Protein AF-A0A819MXI9-F1 (afdb_monomer_lite)

Secondary structure (DSSP, 8-state):
------HHHHHHHHTTT-EEEEE-TTS-EEEEEETT---TT----SS--EEEETTTEEEEEE-HHHHHHHHHHHHHHHT--TTS-SPEEEEEE-STT-EEEEEE--HHHHHHHHT--

Radius of gyration: 14.78 Å; chains: 1; bounding box: 39×31×33 Å

Sequence (117 aa):
FLFNIFISINRTRLRRDKWFIFDSLNDQSICFISIGANNQGIMVNSNQQIMISGIREAQIMLLPDQIDLCTDRISHITNLKDEQTLPLKYEIPLHTNTKMILSIISSKEFSNDTTKL

Structure (mmCIF, N/CA/C/O backbone):
data_AF-A0A819MXI9-F1
#
_entry.id   AF-A0A819MXI9-F1
#
loop_
_atom_site.group_PDB
_atom_site.id
_atom_site.type_symbol
_atom_site.label_atom_id
_atom_site.label_alt_id
_atom_site.label_comp_id
_atom_site.label_asym_id
_atom_site.label_entity_id
_atom_site.label_seq_id
_atom_site.pdbx_PDB_ins_code
_atom_site.Cartn_x
_atom_site.Cartn_y
_atom_site.Cartn_z
_atom_site.occupancy
_atom_site.B_iso_or_equiv
_atom_site.auth_seq_id
_atom_site.auth_comp_id
_atom_site.auth_asym_id
_atom_site.auth_atom_id
_atom_site.pdbx_PDB_model_num
ATOM 1 N N . PHE A 1 1 ? 6.807 -8.794 -7.926 1.00 40.06 1 PHE A N 1
ATOM 2 C CA . PHE A 1 1 ? 5.457 -8.325 -8.295 1.00 40.06 1 PHE A CA 1
ATOM 3 C C . PHE A 1 1 ? 5.587 -7.121 -9.216 1.00 40.06 1 PHE A C 1
ATOM 5 O O . PHE A 1 1 ? 6.424 -6.274 -8.933 1.00 40.06 1 PHE A O 1
ATOM 12 N N . LEU A 1 2 ? 4.814 -7.05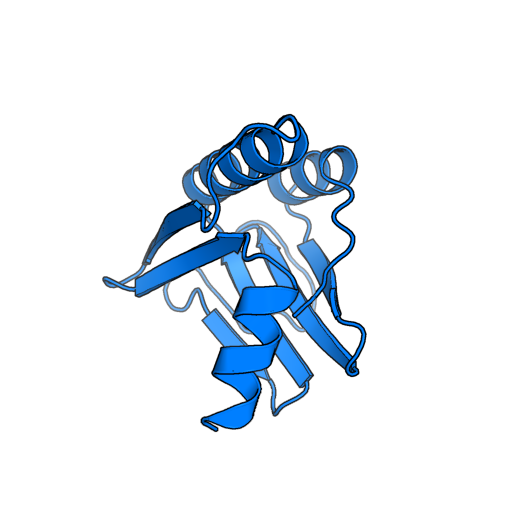3 -10.305 1.00 30.70 2 LEU A N 1
ATOM 13 C CA . LEU A 1 2 ? 4.720 -5.882 -11.190 1.00 30.70 2 LEU A CA 1
ATOM 14 C C . LEU A 1 2 ? 3.314 -5.290 -11.034 1.00 30.70 2 LEU A C 1
ATOM 16 O O . LEU A 1 2 ? 2.336 -6.014 -11.211 1.00 30.70 2 LEU A O 1
ATOM 20 N N . PHE A 1 3 ? 3.220 -4.007 -10.683 1.00 41.31 3 PHE A N 1
ATOM 21 C CA . PHE A 1 3 ? 1.956 -3.282 -10.517 1.00 41.31 3 PHE A CA 1
ATOM 22 C C . PHE A 1 3 ? 1.943 -2.054 -11.436 1.00 41.31 3 PHE A C 1
ATOM 24 O O . PHE A 1 3 ? 2.919 -1.306 -11.468 1.00 41.31 3 PHE A O 1
ATOM 31 N N . ASN A 1 4 ? 0.832 -1.811 -12.139 1.00 33.88 4 ASN A N 1
ATOM 32 C CA . ASN A 1 4 ? 0.571 -0.531 -12.806 1.00 33.88 4 ASN A CA 1
ATOM 33 C C . ASN A 1 4 ? -0.055 0.435 -11.787 1.00 33.88 4 ASN A C 1
ATOM 35 O O . ASN A 1 4 ? -1.161 0.199 -11.304 1.00 33.88 4 ASN A O 1
ATOM 39 N N . ILE A 1 5 ? 0.649 1.515 -11.437 1.00 49.06 5 ILE A N 1
ATOM 40 C CA . ILE A 1 5 ? 0.227 2.456 -10.390 1.00 49.06 5 ILE A CA 1
ATOM 41 C C . ILE A 1 5 ? -0.303 3.754 -11.023 1.00 49.06 5 ILE A C 1
ATOM 43 O O . ILE A 1 5 ? 0.470 4.577 -11.505 1.00 49.06 5 ILE A O 1
ATOM 47 N N . PHE A 1 6 ? -1.618 3.993 -10.947 1.00 49.91 6 PHE A N 1
ATOM 48 C CA . PHE A 1 6 ? -2.230 5.295 -11.267 1.00 49.91 6 PHE A CA 1
ATOM 49 C C . PHE A 1 6 ? -2.327 6.182 -10.008 1.00 49.91 6 PHE A C 1
ATOM 51 O O . PHE A 1 6 ? -3.307 6.159 -9.265 1.00 49.91 6 PHE A O 1
ATOM 58 N N . ILE A 1 7 ? -1.285 6.975 -9.755 1.00 51.09 7 ILE A N 1
ATOM 59 C CA . ILE A 1 7 ? -1.021 7.653 -8.466 1.00 51.09 7 ILE A CA 1
ATOM 60 C C . ILE A 1 7 ? -2.040 8.736 -8.101 1.00 51.09 7 ILE A C 1
ATOM 62 O O . ILE A 1 7 ? -2.456 8.836 -6.944 1.00 51.09 7 ILE A O 1
ATOM 66 N N . SER A 1 8 ? -2.441 9.563 -9.069 1.00 48.53 8 SER A N 1
ATOM 67 C CA . SER A 1 8 ? -3.271 10.749 -8.810 1.00 48.53 8 SER A CA 1
ATOM 68 C C . SER A 1 8 ? -4.659 10.386 -8.275 1.00 48.53 8 SER A C 1
ATOM 70 O O . SER A 1 8 ? -5.183 11.065 -7.394 1.00 48.53 8 SER A O 1
ATOM 72 N N . ILE A 1 9 ? -5.222 9.270 -8.741 1.00 52.81 9 ILE A N 1
ATOM 73 C CA . ILE A 1 9 ? -6.538 8.769 -8.328 1.00 52.81 9 ILE A CA 1
ATOM 74 C C . ILE A 1 9 ? -6.470 8.150 -6.919 1.00 52.81 9 ILE A C 1
ATOM 76 O O . ILE A 1 9 ? -7.414 8.285 -6.136 1.00 52.81 9 ILE A O 1
ATOM 80 N N . ASN A 1 10 ? -5.339 7.540 -6.553 1.00 55.62 10 ASN A N 1
ATOM 81 C CA . ASN A 1 10 ? -5.167 6.835 -5.279 1.00 55.62 10 ASN A CA 1
ATOM 82 C C . ASN A 1 10 ? -4.983 7.793 -4.086 1.00 55.62 10 ASN A C 1
ATOM 84 O O . ASN A 1 10 ? -5.598 7.583 -3.037 1.00 55.62 10 ASN A O 1
ATOM 88 N N . ARG A 1 11 ? -4.256 8.910 -4.265 1.00 55.72 11 ARG A N 1
ATOM 89 C CA . ARG A 1 11 ? -4.095 9.952 -3.225 1.00 55.72 11 ARG A CA 1
ATOM 90 C C . ARG A 1 11 ? -5.434 10.566 -2.809 1.00 55.72 11 ARG A C 1
ATOM 92 O O . ARG A 1 11 ? -5.726 10.707 -1.622 1.00 55.72 11 ARG A O 1
ATOM 99 N N . THR A 1 12 ? -6.258 10.941 -3.788 1.00 58.97 12 THR A N 1
ATOM 100 C CA . THR A 1 12 ? -7.556 11.584 -3.532 1.00 58.97 12 THR A CA 1
ATOM 101 C C . THR A 1 12 ? -8.546 10.633 -2.863 1.00 58.97 12 THR A C 1
ATOM 103 O O . THR A 1 12 ? -9.416 11.091 -2.126 1.00 58.97 12 THR A O 1
ATOM 106 N N . ARG A 1 13 ? -8.425 9.320 -3.091 1.00 59.69 13 ARG A N 1
ATOM 107 C CA . ARG A 1 13 ? -9.272 8.311 -2.443 1.00 59.69 13 ARG A CA 1
ATOM 108 C C . ARG A 1 13 ? -8.909 8.133 -0.970 1.00 59.69 13 ARG A C 1
ATOM 110 O O . ARG A 1 13 ? -9.797 8.266 -0.134 1.00 59.69 13 ARG A O 1
ATOM 117 N N . LEU A 1 14 ? -7.633 7.919 -0.648 1.00 59.06 14 LEU A N 1
ATOM 118 C CA . LEU A 1 14 ? -7.199 7.695 0.738 1.00 59.06 14 LEU A CA 1
ATOM 119 C C . LEU A 1 14 ? -7.497 8.885 1.662 1.00 59.06 14 LEU A C 1
ATOM 121 O O . LEU A 1 14 ? -8.011 8.699 2.760 1.00 59.06 14 LEU A O 1
ATOM 125 N N . ARG A 1 15 ? -7.261 10.119 1.195 1.00 64.56 15 ARG A N 1
ATOM 126 C CA . ARG A 1 15 ? -7.571 11.339 1.968 1.00 64.56 15 ARG A CA 1
ATOM 127 C C . ARG A 1 15 ? -9.070 11.645 2.108 1.00 64.56 15 ARG A C 1
ATOM 129 O O . ARG A 1 15 ? -9.428 12.586 2.802 1.00 64.56 15 ARG A O 1
ATOM 136 N N . ARG A 1 16 ? -9.941 10.905 1.418 1.00 73.38 16 ARG A N 1
ATOM 137 C CA . ARG A 1 16 ? -11.407 11.039 1.495 1.00 73.38 16 ARG A CA 1
ATOM 138 C C . ARG A 1 16 ? -12.045 9.822 2.158 1.00 73.38 16 ARG A C 1
ATOM 140 O O . ARG A 1 16 ? -13.156 9.452 1.785 1.00 73.38 16 ARG A O 1
ATOM 147 N N . ASP A 1 17 ? -11.307 9.171 3.056 1.00 76.19 17 ASP A N 1
ATOM 148 C CA . ASP A 1 17 ? -11.777 8.004 3.803 1.00 76.19 17 ASP A CA 1
ATOM 149 C C . ASP A 1 17 ? -12.213 6.845 2.894 1.00 76.19 17 ASP A C 1
ATOM 151 O O . ASP A 1 17 ? -13.181 6.135 3.153 1.00 76.19 17 ASP A O 1
ATOM 155 N N . LYS A 1 18 ? -11.501 6.656 1.776 1.00 75.62 18 LYS 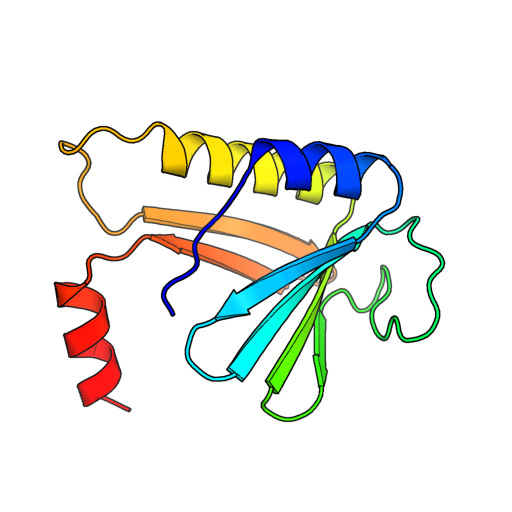A N 1
ATOM 156 C CA . LYS A 1 18 ? -11.722 5.539 0.850 1.00 75.62 18 LYS A CA 1
ATOM 157 C C . LYS A 1 18 ? -10.523 4.602 0.834 1.00 75.62 18 LYS A C 1
ATOM 159 O O . LYS A 1 18 ? -9.436 4.924 1.300 1.00 75.62 18 LYS A O 1
ATOM 164 N N . TRP A 1 19 ? -10.736 3.443 0.235 1.00 74.44 19 TRP A N 1
ATOM 165 C CA . TRP A 1 19 ? -9.732 2.418 -0.020 1.00 74.44 19 TRP A CA 1
ATOM 166 C C . TRP A 1 19 ? -9.403 2.353 -1.513 1.00 74.44 19 TRP A C 1
ATOM 168 O O . TRP A 1 19 ? -10.163 2.862 -2.357 1.00 74.44 19 TRP A O 1
ATOM 178 N N . PHE A 1 20 ? -8.281 1.727 -1.847 1.00 75.19 20 PHE A N 1
ATOM 179 C CA . PHE A 1 20 ? -7.922 1.402 -3.222 1.00 75.19 20 PHE A CA 1
ATOM 180 C C . PHE A 1 20 ? -7.092 0.112 -3.278 1.00 75.19 20 PHE A C 1
ATOM 182 O O . PHE A 1 20 ? -6.411 -0.236 -2.316 1.00 75.19 20 PHE A O 1
ATOM 189 N N . ILE A 1 21 ? -7.173 -0.600 -4.402 1.00 71.69 21 ILE A N 1
ATOM 190 C CA . ILE A 1 21 ? -6.546 -1.910 -4.592 1.00 71.69 21 ILE A CA 1
ATOM 191 C C . ILE A 1 21 ? -5.434 -1.795 -5.628 1.00 71.69 21 ILE A C 1
ATOM 193 O O . ILE A 1 21 ? -5.603 -1.148 -6.664 1.00 71.69 21 ILE A O 1
ATOM 197 N N . PHE A 1 22 ? -4.316 -2.451 -5.349 1.00 72.12 22 PHE A N 1
ATOM 198 C CA . PHE A 1 22 ? -3.324 -2.849 -6.328 1.00 72.12 22 PHE A CA 1
ATOM 199 C C . PHE A 1 22 ? -3.506 -4.322 -6.657 1.00 72.12 22 PHE A C 1
ATOM 201 O O . PHE A 1 22 ? -3.137 -5.182 -5.859 1.00 72.12 22 PHE A O 1
ATOM 208 N N . ASP A 1 23 ? -4.039 -4.608 -7.836 1.00 63.03 23 ASP A N 1
ATOM 209 C CA . ASP A 1 23 ? -4.094 -5.970 -8.352 1.00 63.03 23 ASP A CA 1
ATOM 210 C C . ASP A 1 23 ? -2.777 -6.301 -9.059 1.00 63.03 23 ASP A C 1
ATOM 212 O O . ASP A 1 23 ? -2.266 -5.526 -9.874 1.00 63.03 23 ASP A O 1
ATOM 216 N N . SER A 1 24 ? -2.195 -7.445 -8.712 1.00 66.50 24 SER A N 1
ATOM 217 C CA . SER A 1 24 ? -1.049 -8.007 -9.420 1.00 66.50 24 SER A CA 1
ATOM 218 C C . SER A 1 24 ? -1.518 -8.890 -10.575 1.00 66.50 24 SER A C 1
ATOM 220 O O . SER A 1 24 ? -2.655 -9.352 -10.612 1.00 66.50 24 SER A O 1
ATOM 222 N N . LEU A 1 25 ? -0.598 -9.201 -11.486 1.00 58.06 25 LEU A N 1
ATOM 223 C CA . LEU A 1 25 ? -0.843 -10.124 -12.600 1.00 58.06 25 LEU A CA 1
ATOM 224 C C . LEU A 1 25 ? -1.068 -11.591 -12.169 1.00 58.06 25 LEU A C 1
ATOM 226 O O . LEU A 1 25 ? -1.477 -12.393 -12.999 1.00 58.06 25 LEU A O 1
ATOM 230 N N . ASN A 1 26 ? -0.801 -11.948 -10.906 1.00 66.31 26 ASN A N 1
ATOM 231 C CA . ASN A 1 26 ? -0.836 -13.329 -10.399 1.00 66.31 26 ASN A CA 1
ATOM 232 C C . ASN A 1 26 ? -2.045 -13.599 -9.479 1.00 66.31 26 ASN A C 1
ATOM 234 O O . ASN A 1 26 ? -1.925 -14.361 -8.521 1.00 66.31 26 ASN A O 1
ATOM 238 N N . ASP A 1 27 ? -3.181 -12.934 -9.707 1.00 69.62 27 ASP A N 1
ATOM 239 C CA . ASP A 1 27 ? -4.400 -13.038 -8.879 1.00 69.62 27 ASP A CA 1
ATOM 240 C C . ASP A 1 27 ? -4.193 -12.718 -7.384 1.00 69.62 27 ASP A C 1
ATOM 242 O O . ASP A 1 27 ? -4.969 -13.149 -6.525 1.00 69.62 27 ASP A O 1
ATOM 246 N N . GLN A 1 28 ? -3.137 -11.966 -7.062 1.00 73.88 28 GLN A N 1
ATOM 247 C CA . GLN A 1 28 ? -2.894 -11.423 -5.728 1.00 73.88 28 GLN A CA 1
ATOM 248 C C . GLN A 1 28 ? -3.151 -9.922 -5.708 1.00 73.88 28 GLN A C 1
ATOM 250 O O . GLN A 1 28 ? -2.735 -9.227 -6.636 1.00 73.88 28 GLN A O 1
ATOM 255 N N . SER A 1 29 ? -3.758 -9.414 -4.643 1.00 78.88 29 SER A N 1
ATOM 256 C CA . SER A 1 29 ? -4.089 -8.004 -4.491 1.00 78.88 29 SER A CA 1
ATOM 257 C C . SER A 1 29 ? -3.599 -7.434 -3.161 1.00 78.88 29 SER A C 1
ATOM 259 O O . SER A 1 29 ? -3.531 -8.117 -2.136 1.00 78.88 29 SER A O 1
ATOM 261 N N . ILE A 1 30 ? -3.223 -6.157 -3.180 1.00 83.12 30 ILE A N 1
ATOM 262 C CA . ILE A 1 30 ? -2.910 -5.382 -1.980 1.00 83.12 30 ILE A CA 1
ATOM 263 C C . ILE A 1 30 ? -3.902 -4.231 -1.901 1.00 83.12 30 ILE A C 1
ATOM 265 O O . ILE A 1 30 ? -3.920 -3.345 -2.753 1.00 83.12 30 ILE A O 1
ATOM 269 N N . CYS A 1 31 ? -4.724 -4.235 -0.865 1.00 83.75 31 CYS A N 1
ATOM 270 C CA . CYS A 1 31 ? -5.730 -3.228 -0.600 1.00 83.75 31 CYS A CA 1
ATOM 271 C C . CYS A 1 31 ? -5.219 -2.245 0.457 1.00 83.75 31 CYS A C 1
ATOM 273 O O . CYS A 1 31 ? -5.003 -2.610 1.611 1.00 83.75 31 CYS A O 1
ATOM 275 N N . PHE A 1 32 ? -5.045 -0.986 0.070 1.00 86.12 32 PHE A N 1
ATOM 276 C CA . PHE A 1 32 ? -4.728 0.099 0.990 1.00 86.12 32 PHE A CA 1
ATOM 277 C C . PHE A 1 32 ? -6.010 0.785 1.455 1.00 86.12 32 PHE A C 1
ATOM 279 O O . PHE A 1 32 ? -6.828 1.233 0.645 1.00 86.12 32 PHE A O 1
ATOM 286 N N . ILE A 1 33 ? -6.172 0.892 2.769 1.00 85.75 33 ILE A N 1
ATOM 287 C CA . ILE A 1 33 ? -7.406 1.327 3.423 1.00 85.75 33 ILE A CA 1
ATOM 288 C C . ILE A 1 33 ? -7.094 2.549 4.286 1.00 85.75 33 ILE A C 1
ATOM 290 O O . ILE A 1 33 ? -6.184 2.520 5.107 1.00 85.75 33 ILE A O 1
ATOM 294 N N . SER A 1 34 ? -7.836 3.640 4.110 1.00 87.25 34 SER A N 1
ATOM 295 C CA . SER A 1 34 ? -7.744 4.785 5.023 1.00 87.25 34 SER A CA 1
ATOM 296 C C . SER A 1 34 ? -8.425 4.474 6.357 1.00 87.25 34 SER A C 1
ATOM 298 O O . SER A 1 34 ? -9.442 3.784 6.373 1.00 87.25 34 SER A O 1
ATOM 300 N N . ILE A 1 35 ? -7.913 5.012 7.467 1.00 85.31 35 ILE A N 1
ATOM 301 C CA . ILE A 1 35 ? -8.495 4.819 8.808 1.00 85.31 35 ILE A CA 1
ATOM 302 C C . ILE A 1 35 ? -9.975 5.225 8.906 1.00 85.31 35 ILE A C 1
ATOM 304 O O . ILE A 1 35 ? -10.723 4.615 9.663 1.00 85.31 35 ILE A O 1
ATOM 308 N N . GLY A 1 36 ? -10.415 6.223 8.133 1.00 81.50 36 GLY A N 1
ATOM 309 C CA . GLY A 1 36 ? -11.814 6.658 8.116 1.00 81.50 36 GLY A CA 1
ATOM 310 C C . GLY A 1 36 ? -12.737 5.794 7.250 1.00 81.50 36 GLY A C 1
ATOM 311 O O . GLY A 1 36 ? -13.945 6.032 7.225 1.00 81.50 36 GLY A O 1
ATOM 312 N N . ALA A 1 37 ? -12.203 4.811 6.516 1.00 83.25 37 ALA A N 1
ATOM 313 C CA . ALA A 1 37 ? -13.003 3.989 5.618 1.00 83.25 37 ALA A CA 1
ATOM 314 C C . ALA A 1 37 ? -14.000 3.126 6.403 1.00 83.25 37 ALA A C 1
ATOM 316 O O . ALA A 1 37 ? -13.618 2.304 7.231 1.00 83.25 37 ALA A O 1
ATOM 317 N N . ASN A 1 38 ? -15.288 3.289 6.101 1.00 78.44 38 ASN A N 1
ATOM 318 C CA . ASN A 1 38 ? -16.383 2.586 6.768 1.00 78.44 38 ASN A CA 1
ATOM 319 C C . ASN A 1 38 ? -17.082 1.617 5.804 1.00 78.44 38 ASN A C 1
ATOM 321 O O . ASN A 1 38 ? -18.251 1.783 5.452 1.00 78.44 38 ASN A O 1
ATOM 325 N N . ASN A 1 39 ? -16.330 0.626 5.328 1.00 71.69 39 ASN A N 1
ATOM 326 C CA . ASN A 1 39 ? -16.825 -0.384 4.399 1.00 71.69 39 ASN A CA 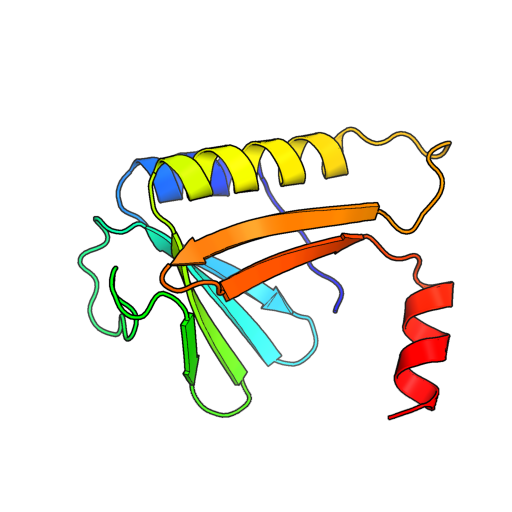1
ATOM 327 C C . ASN A 1 39 ? -16.954 -1.745 5.090 1.00 71.69 39 ASN A C 1
ATOM 329 O O . ASN A 1 39 ? -16.121 -2.128 5.912 1.00 71.69 39 ASN A O 1
ATOM 333 N N . GLN A 1 40 ? -17.974 -2.512 4.702 1.00 74.69 40 GLN A N 1
ATOM 334 C CA . GLN A 1 40 ? -18.074 -3.924 5.071 1.00 74.69 40 GLN A CA 1
ATOM 335 C C . GLN A 1 40 ? -16.891 -4.704 4.472 1.00 74.69 40 GLN A C 1
ATOM 337 O O . GLN A 1 40 ? -16.529 -4.478 3.318 1.00 74.69 40 GLN A O 1
ATOM 342 N N . GLY A 1 41 ? -16.293 -5.612 5.252 1.00 80.50 41 GLY A N 1
ATOM 343 C CA . GLY A 1 41 ? -15.172 -6.457 4.812 1.00 80.50 41 GLY A CA 1
ATOM 344 C C . GLY A 1 41 ? -13.766 -5.915 5.108 1.00 80.50 41 GLY A C 1
ATOM 345 O O . GLY A 1 41 ? -12.786 -6.557 4.733 1.00 80.50 41 GLY A O 1
ATOM 346 N N . ILE A 1 42 ? -13.644 -4.772 5.795 1.00 87.44 42 ILE A N 1
ATOM 347 C CA . ILE A 1 42 ? -12.359 -4.302 6.336 1.00 87.44 42 ILE A CA 1
ATOM 348 C C . ILE A 1 42 ? -11.970 -5.181 7.534 1.00 87.44 42 ILE A C 1
ATOM 350 O O . ILE A 1 42 ? -12.724 -5.291 8.499 1.00 87.44 42 ILE A O 1
ATOM 354 N N . MET A 1 43 ? -10.783 -5.788 7.474 1.00 88.56 43 MET A N 1
ATOM 355 C CA . MET A 1 43 ? -10.248 -6.683 8.515 1.00 88.56 43 MET A CA 1
ATOM 356 C C . MET A 1 43 ? -9.048 -6.095 9.271 1.00 88.56 43 MET A C 1
ATOM 358 O O . MET A 1 43 ? -8.484 -6.743 10.148 1.00 88.56 43 MET A O 1
ATOM 362 N N . VAL A 1 44 ? -8.647 -4.875 8.921 1.00 89.50 44 VAL A N 1
ATOM 363 C CA . VAL A 1 44 ? -7.545 -4.125 9.537 1.00 89.50 44 VAL A CA 1
ATOM 364 C C . VAL A 1 44 ? -8.075 -2.947 10.347 1.00 89.50 44 VAL A C 1
ATOM 366 O O . VAL A 1 44 ? -9.151 -2.420 10.072 1.00 89.50 44 VAL A O 1
ATOM 369 N N . ASN A 1 45 ? -7.312 -2.514 11.345 1.00 90.00 45 ASN A N 1
ATOM 370 C CA . ASN A 1 45 ? -7.614 -1.333 12.155 1.00 90.00 45 ASN A CA 1
ATOM 371 C C . ASN A 1 45 ? -6.317 -0.611 12.566 1.00 90.00 45 ASN A C 1
ATOM 373 O O . ASN A 1 45 ? -5.221 -1.034 12.205 1.00 90.00 45 ASN A O 1
ATOM 377 N N . SER A 1 46 ? -6.420 0.482 13.327 1.00 86.94 46 SER A N 1
ATOM 378 C CA . SER A 1 46 ? -5.254 1.282 13.736 1.00 86.94 46 SER A CA 1
ATOM 379 C C . SER A 1 46 ? -4.237 0.510 14.584 1.00 86.94 46 SER A C 1
ATOM 381 O O . SER A 1 46 ? -3.051 0.823 14.540 1.00 86.94 46 SER A O 1
ATOM 383 N N . ASN A 1 47 ? -4.686 -0.502 15.333 1.00 86.88 47 ASN A N 1
ATOM 384 C CA . ASN A 1 47 ? -3.834 -1.335 16.187 1.00 86.88 47 ASN A CA 1
ATOM 385 C C . ASN A 1 47 ? -3.274 -2.549 15.429 1.00 86.88 47 ASN A C 1
ATOM 387 O O . ASN A 1 47 ? -2.230 -3.080 15.798 1.00 86.88 47 ASN A O 1
ATOM 391 N N . GLN A 1 48 ? -3.956 -2.976 14.365 1.00 89.12 48 GLN A N 1
ATOM 392 C CA . GLN A 1 48 ? -3.557 -4.064 13.479 1.00 89.12 48 GLN A CA 1
ATOM 393 C C . GLN A 1 48 ? -3.650 -3.589 12.027 1.00 89.12 48 GLN A C 1
ATOM 395 O O . GLN A 1 48 ? -4.637 -3.826 11.327 1.00 89.12 48 GLN A O 1
ATOM 400 N N . GLN A 1 49 ? -2.606 -2.883 11.587 1.00 89.81 49 GLN A N 1
ATOM 401 C CA . GLN A 1 49 ? -2.597 -2.220 10.284 1.00 89.81 49 GLN A CA 1
ATOM 402 C C . GLN A 1 49 ? -2.407 -3.172 9.103 1.00 89.81 49 GLN A C 1
ATOM 404 O O . GLN A 1 49 ? -2.617 -2.744 7.978 1.00 89.81 49 GLN A O 1
ATOM 409 N N . ILE A 1 50 ? -2.012 -4.430 9.318 1.00 89.75 50 ILE A N 1
ATOM 410 C CA . ILE A 1 50 ? -1.805 -5.413 8.247 1.00 89.75 50 ILE A CA 1
ATOM 411 C C . ILE A 1 50 ? -2.598 -6.680 8.554 1.00 89.75 50 ILE A C 1
ATOM 413 O O . ILE A 1 50 ? -2.548 -7.205 9.669 1.00 89.75 50 ILE A O 1
ATOM 417 N N . MET A 1 51 ? -3.281 -7.200 7.538 1.00 88.88 51 MET A N 1
ATOM 418 C CA . MET A 1 51 ? -3.925 -8.508 7.573 1.00 88.88 51 MET A CA 1
ATOM 419 C C . MET A 1 51 ? -3.777 -9.178 6.201 1.00 88.88 51 MET A C 1
ATOM 421 O O . MET A 1 51 ? -3.978 -8.533 5.176 1.00 88.88 51 MET A O 1
ATOM 425 N N . ILE A 1 52 ? -3.434 -10.468 6.171 1.00 85.44 52 ILE A N 1
ATOM 426 C CA . ILE A 1 52 ? -3.367 -11.279 4.948 1.00 85.44 52 ILE A CA 1
ATOM 427 C C . ILE A 1 52 ? -4.539 -12.269 4.925 1.00 85.44 52 ILE A C 1
ATOM 429 O O . ILE A 1 52 ? -4.643 -13.151 5.776 1.00 85.44 52 ILE A O 1
ATOM 433 N N . SER A 1 53 ? -5.421 -12.122 3.937 1.00 79.38 53 SER A N 1
ATOM 434 C CA . SER A 1 53 ? -6.605 -12.952 3.725 1.00 79.38 53 SER A CA 1
ATOM 435 C C . SER A 1 53 ? -6.280 -14.102 2.777 1.00 79.38 53 SER A C 1
ATOM 437 O O . SER A 1 53 ? -6.295 -13.970 1.548 1.00 79.38 53 SER A O 1
ATOM 439 N N . GLY A 1 54 ? -5.935 -15.252 3.353 1.00 79.38 54 GLY A N 1
ATOM 440 C CA . GLY A 1 54 ? -5.506 -16.416 2.580 1.00 79.38 54 GLY A CA 1
ATOM 441 C C . GLY A 1 54 ? -4.208 -16.147 1.811 1.00 79.38 54 GLY A C 1
ATOM 442 O O . GLY A 1 54 ? -3.258 -15.612 2.364 1.00 79.38 54 GLY A O 1
ATOM 443 N N . ILE A 1 55 ? -4.151 -16.552 0.537 1.00 74.12 55 ILE A N 1
ATOM 444 C CA . ILE A 1 55 ? -2.944 -16.426 -0.314 1.00 74.12 55 ILE A CA 1
ATOM 445 C C . ILE A 1 55 ? -3.097 -15.289 -1.345 1.00 74.12 55 ILE A C 1
ATOM 447 O O . ILE A 1 55 ? -2.159 -14.970 -2.074 1.00 74.12 55 ILE A O 1
ATOM 451 N N . ARG A 1 56 ? -4.289 -14.686 -1.435 1.00 78.62 56 ARG A N 1
ATOM 452 C CA . ARG A 1 56 ? -4.677 -13.826 -2.563 1.00 78.62 56 ARG A CA 1
ATOM 453 C C . ARG A 1 56 ? -4.839 -12.353 -2.223 1.00 78.62 56 ARG A C 1
ATOM 455 O O . ARG A 1 56 ? -4.737 -11.545 -3.129 1.00 78.62 56 ARG A O 1
ATOM 462 N N . GLU A 1 57 ? -5.062 -11.972 -0.972 1.00 82.50 57 GLU A N 1
ATOM 463 C CA . GLU A 1 57 ? -5.299 -10.563 -0.643 1.00 82.50 57 GLU A CA 1
ATOM 464 C C . GLU A 1 57 ? -4.558 -10.162 0.630 1.00 82.50 57 GLU A C 1
ATOM 466 O O . GLU A 1 57 ? -4.605 -10.864 1.637 1.00 82.50 57 GLU A O 1
ATOM 471 N N . ALA A 1 58 ? -3.909 -9.002 0.602 1.00 86.69 58 ALA A N 1
ATOM 472 C CA . ALA A 1 58 ? -3.423 -8.322 1.794 1.00 86.69 58 ALA A CA 1
ATOM 473 C C . ALA A 1 58 ? -4.158 -6.990 1.961 1.00 86.69 58 ALA A C 1
ATOM 475 O O . ALA A 1 58 ? -4.240 -6.202 1.023 1.00 86.69 58 ALA A O 1
ATOM 476 N N . GLN A 1 59 ? -4.657 -6.713 3.162 1.00 88.19 59 GLN A N 1
ATOM 477 C CA . GLN A 1 59 ? -5.212 -5.419 3.541 1.00 88.19 59 GLN A CA 1
ATOM 478 C C . GLN A 1 59 ? -4.200 -4.670 4.406 1.00 88.19 59 GLN A C 1
ATOM 480 O O . GLN A 1 59 ? -3.635 -5.237 5.344 1.00 88.19 59 GLN A O 1
ATOM 485 N N . ILE A 1 60 ? -3.973 -3.396 4.087 1.00 89.06 60 ILE A N 1
ATOM 486 C CA . ILE A 1 60 ? -3.067 -2.506 4.810 1.00 89.06 60 ILE A CA 1
ATOM 487 C C . ILE A 1 60 ? -3.812 -1.213 5.140 1.00 89.06 60 ILE A C 1
ATOM 489 O O . ILE A 1 60 ? -4.122 -0.421 4.249 1.00 89.06 60 ILE A O 1
ATOM 493 N N . MET A 1 61 ? -4.097 -0.978 6.419 1.00 89.06 61 MET A N 1
ATOM 494 C CA . MET A 1 61 ? -4.626 0.302 6.878 1.00 89.06 61 MET A CA 1
ATOM 495 C C . MET A 1 61 ? -3.494 1.321 6.969 1.00 89.06 61 MET A C 1
ATOM 497 O O . MET A 1 61 ? -2.477 1.042 7.597 1.00 89.06 61 MET A O 1
ATOM 501 N N . LEU A 1 62 ? -3.684 2.511 6.405 1.00 87.19 62 LEU A N 1
ATOM 502 C CA . LEU A 1 62 ? -2.752 3.629 6.514 1.00 87.19 62 LEU A CA 1
ATOM 503 C C . LEU A 1 62 ? -3.372 4.777 7.316 1.00 87.19 62 LEU A C 1
ATOM 505 O O . LEU A 1 62 ? -4.524 5.165 7.102 1.00 87.19 62 LEU A O 1
ATOM 509 N N . LEU A 1 63 ? -2.571 5.336 8.219 1.00 87.81 63 LEU A N 1
ATOM 510 C CA . LEU A 1 63 ? -2.862 6.582 8.923 1.00 87.81 63 LEU A CA 1
ATOM 511 C C . LEU A 1 63 ? -2.602 7.795 8.007 1.00 87.81 63 LEU A C 1
ATOM 513 O O . LEU A 1 63 ? -1.892 7.662 7.007 1.00 87.81 63 LEU A O 1
ATOM 517 N N . PRO A 1 64 ? -3.152 8.986 8.309 1.00 84.31 64 PRO A N 1
ATOM 518 C CA . PRO A 1 64 ? -3.015 10.164 7.447 1.00 84.31 64 PRO A CA 1
ATOM 519 C C . PRO A 1 64 ? -1.567 10.551 7.096 1.00 84.31 64 PRO A C 1
ATOM 521 O O . PRO A 1 64 ? -1.266 10.838 5.940 1.00 84.31 64 PRO A O 1
ATOM 524 N N . ASP A 1 65 ? -0.658 10.506 8.066 1.00 86.69 65 ASP A N 1
ATOM 525 C CA . ASP A 1 65 ? 0.775 10.761 7.883 1.00 86.69 65 ASP A CA 1
ATOM 526 C C . ASP A 1 65 ? 1.450 9.692 7.006 1.00 86.69 65 ASP A C 1
ATOM 528 O O . ASP A 1 65 ? 2.271 10.002 6.140 1.00 86.69 65 ASP A O 1
ATOM 532 N N . GLN A 1 66 ? 1.048 8.430 7.167 1.00 86.75 66 GLN A N 1
ATOM 533 C CA . GLN A 1 66 ? 1.533 7.309 6.361 1.00 86.75 66 GLN A CA 1
ATOM 534 C C . GLN A 1 66 ? 1.014 7.372 4.919 1.00 86.75 66 GLN A C 1
ATOM 536 O O . GLN A 1 66 ? 1.743 7.016 3.994 1.00 86.75 66 GLN A O 1
ATOM 541 N N . ILE A 1 67 ? -0.223 7.838 4.710 1.00 82.19 67 ILE A N 1
ATOM 542 C CA . ILE A 1 67 ? -0.804 8.097 3.383 1.00 82.19 67 ILE A CA 1
ATOM 543 C C . ILE A 1 67 ? 0.033 9.138 2.642 1.00 82.19 67 ILE A C 1
ATOM 545 O O . ILE A 1 67 ? 0.360 8.947 1.466 1.00 82.19 67 ILE A O 1
ATOM 549 N N . ASP A 1 68 ? 0.384 10.221 3.330 1.00 81.88 68 ASP A N 1
ATOM 550 C CA . ASP A 1 68 ? 1.173 11.305 2.757 1.00 81.88 68 ASP A CA 1
ATOM 551 C C . ASP A 1 68 ? 2.579 10.825 2.403 1.00 81.88 68 ASP A C 1
ATOM 553 O O . ASP A 1 68 ? 2.991 10.952 1.249 1.00 81.88 68 ASP A O 1
ATOM 557 N N . LEU A 1 69 ? 3.249 10.136 3.332 1.00 84.50 69 LEU A N 1
ATOM 558 C CA . LEU A 1 69 ? 4.557 9.542 3.075 1.00 84.50 69 LEU A CA 1
ATOM 559 C C . LEU A 1 69 ? 4.506 8.550 1.904 1.00 84.50 69 LEU A C 1
ATOM 561 O O . LEU A 1 69 ? 5.326 8.634 0.992 1.00 84.50 69 LEU A O 1
ATOM 565 N N . CYS A 1 70 ? 3.535 7.634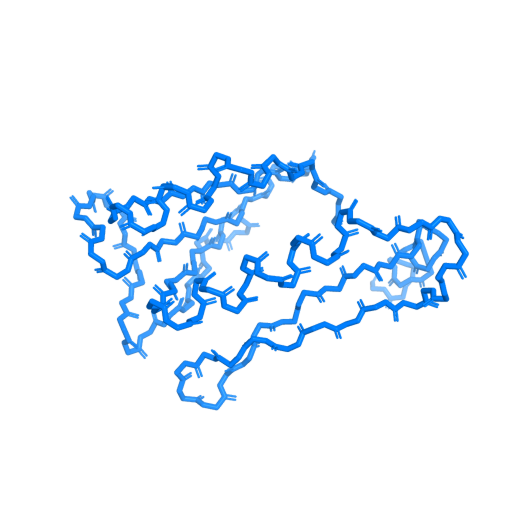 1.896 1.00 79.75 70 CYS A N 1
ATOM 566 C CA . CYS A 1 70 ? 3.362 6.639 0.837 1.00 79.75 70 CYS A CA 1
ATOM 567 C C . CYS A 1 70 ? 3.175 7.301 -0.530 1.00 79.75 70 CYS A C 1
ATOM 569 O O . CYS A 1 70 ? 3.846 6.939 -1.498 1.00 79.75 70 CYS A O 1
ATOM 571 N N . THR A 1 71 ? 2.328 8.327 -0.594 1.00 77.00 71 THR A N 1
ATOM 572 C CA . THR A 1 71 ? 2.083 9.076 -1.827 1.00 77.00 71 THR A CA 1
ATOM 573 C C . THR A 1 71 ? 3.331 9.816 -2.299 1.00 77.00 71 THR A C 1
ATOM 575 O O . THR A 1 71 ? 3.633 9.780 -3.490 1.00 77.00 71 THR A O 1
ATOM 578 N N . ASP A 1 72 ? 4.076 10.453 -1.395 1.00 80.75 72 ASP A N 1
ATOM 579 C CA . ASP A 1 72 ? 5.300 11.180 -1.741 1.00 80.75 72 ASP A CA 1
ATOM 580 C C . ASP A 1 72 ? 6.375 10.232 -2.284 1.00 80.75 72 ASP A C 1
ATOM 582 O O . ASP A 1 72 ? 7.036 10.544 -3.278 1.00 80.75 72 ASP A O 1
ATOM 586 N N . ARG A 1 73 ? 6.516 9.037 -1.690 1.00 81.06 73 ARG A N 1
ATOM 587 C CA . ARG A 1 73 ? 7.438 8.006 -2.194 1.00 81.06 73 ARG A CA 1
ATOM 588 C C . ARG A 1 73 ? 7.013 7.508 -3.565 1.00 81.06 73 ARG A C 1
ATOM 590 O O . ARG A 1 73 ? 7.827 7.498 -4.479 1.00 81.06 73 ARG A O 1
ATOM 597 N N . ILE A 1 74 ? 5.742 7.170 -3.733 1.00 74.12 74 ILE A N 1
ATOM 598 C CA . ILE A 1 74 ? 5.190 6.714 -5.010 1.00 74.12 74 ILE A CA 1
ATOM 599 C C . ILE A 1 74 ? 5.310 7.806 -6.098 1.00 74.12 74 ILE A C 1
ATOM 601 O O . ILE A 1 74 ? 5.656 7.506 -7.238 1.00 74.12 74 ILE A O 1
ATOM 605 N N . SER A 1 75 ? 5.110 9.080 -5.751 1.00 75.25 75 SER A N 1
ATOM 606 C CA . SER A 1 75 ? 5.301 10.213 -6.666 1.00 75.25 75 SER A CA 1
ATOM 607 C C . SER A 1 75 ? 6.767 10.395 -7.055 1.00 75.25 75 SER A C 1
ATOM 609 O O . SER A 1 75 ? 7.067 10.675 -8.215 1.00 75.25 75 SER A O 1
ATOM 611 N N . HIS A 1 76 ? 7.691 10.242 -6.103 1.00 77.19 76 HIS A N 1
ATOM 612 C CA . HIS A 1 76 ? 9.121 10.254 -6.398 1.00 77.19 76 HIS A CA 1
ATOM 613 C C . HIS A 1 76 ? 9.458 9.147 -7.399 1.00 77.19 76 HIS A C 1
ATOM 615 O O . HIS A 1 76 ? 10.025 9.446 -8.441 1.00 77.19 76 HIS A O 1
ATOM 621 N N . ILE A 1 77 ? 8.991 7.922 -7.134 1.00 72.62 77 ILE A N 1
ATOM 622 C CA . ILE A 1 77 ? 9.129 6.733 -7.987 1.00 72.62 77 ILE A CA 1
ATOM 623 C C . ILE A 1 77 ? 8.698 6.987 -9.443 1.00 72.62 77 ILE A C 1
ATOM 625 O O . ILE A 1 77 ? 9.405 6.594 -10.365 1.00 72.62 77 ILE A O 1
ATOM 629 N N . THR A 1 78 ? 7.573 7.661 -9.681 1.00 66.50 78 THR A N 1
ATOM 630 C CA . THR A 1 78 ? 7.115 7.927 -11.060 1.00 66.50 78 THR A CA 1
ATOM 631 C C . THR A 1 78 ? 7.807 9.072 -11.767 1.00 66.50 78 THR A C 1
ATOM 633 O O . THR A 1 78 ? 7.709 9.169 -12.985 1.00 66.50 78 THR A O 1
ATOM 636 N N . ASN A 1 79 ? 8.480 9.949 -11.026 1.00 72.44 79 ASN A N 1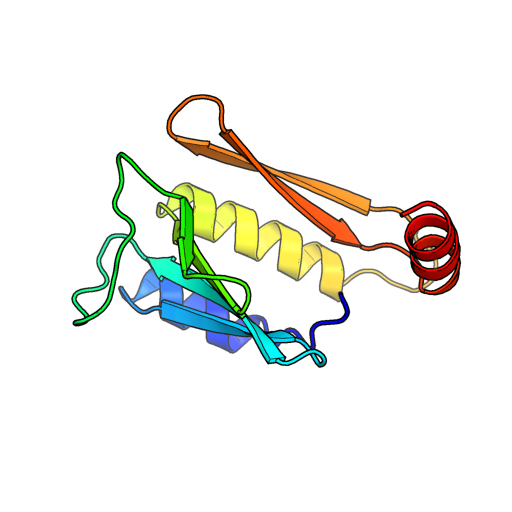
ATOM 637 C CA . ASN A 1 79 ? 9.243 11.052 -11.606 1.00 72.44 79 ASN A CA 1
ATOM 638 C C . ASN A 1 79 ? 10.720 10.692 -11.806 1.00 72.44 79 ASN A C 1
ATOM 640 O O . ASN A 1 79 ? 11.514 11.547 -12.207 1.00 72.44 79 ASN A O 1
ATOM 644 N N . LEU A 1 80 ? 11.096 9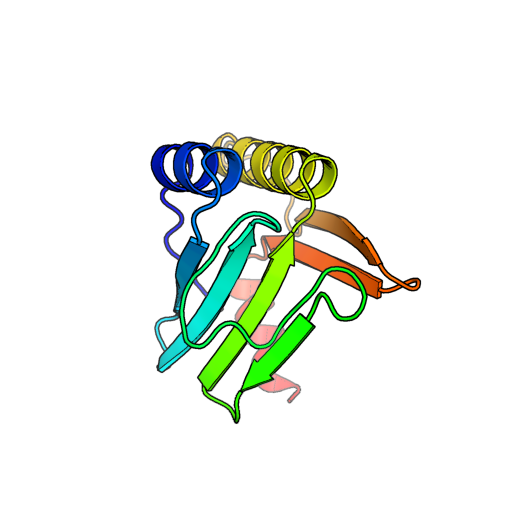.444 -11.523 1.00 71.31 80 LEU A N 1
ATOM 645 C CA . LEU A 1 80 ? 12.437 8.958 -11.788 1.00 71.31 80 LEU A CA 1
ATOM 646 C C . LEU A 1 80 ? 12.666 8.900 -13.291 1.00 71.31 80 LEU A C 1
ATOM 648 O O . LEU A 1 80 ? 11.921 8.257 -14.025 1.00 71.31 80 LEU A O 1
ATOM 652 N N . LYS A 1 81 ? 13.712 9.590 -13.735 1.00 62.72 81 LYS A N 1
ATOM 653 C CA . LYS A 1 81 ? 14.243 9.449 -15.089 1.00 62.72 81 LYS A CA 1
ATOM 654 C C . LYS A 1 81 ? 15.187 8.247 -15.134 1.00 62.72 81 LYS A C 1
ATOM 656 O O . LYS A 1 81 ? 15.745 7.872 -14.102 1.00 62.72 81 LYS A O 1
ATOM 661 N N . ASP A 1 82 ? 15.393 7.707 -16.332 1.00 60.22 82 ASP A N 1
ATOM 662 C CA . ASP A 1 82 ? 16.118 6.455 -16.621 1.00 60.22 82 ASP A CA 1
ATOM 663 C C . ASP A 1 82 ? 17.559 6.360 -16.065 1.00 60.22 82 ASP A C 1
ATOM 665 O O . ASP A 1 82 ? 18.160 5.290 -16.090 1.00 60.22 82 ASP A O 1
ATOM 669 N N . GLU A 1 83 ? 18.125 7.448 -15.536 1.00 54.81 83 GLU A N 1
ATOM 670 C CA . GLU A 1 83 ? 19.498 7.519 -15.016 1.00 54.81 83 GLU A CA 1
ATOM 671 C C . GLU A 1 83 ? 19.644 7.171 -13.521 1.00 54.81 83 GLU A C 1
ATOM 673 O O . GLU A 1 83 ? 20.758 7.193 -12.997 1.00 54.81 83 GLU A O 1
ATOM 678 N N . GLN A 1 84 ? 18.563 6.849 -12.800 1.00 62.19 84 GLN A N 1
ATOM 679 C CA . GLN A 1 84 ? 18.694 6.454 -11.392 1.00 62.19 84 GLN A CA 1
ATOM 680 C C . GLN A 1 84 ? 19.130 4.997 -11.205 1.00 62.19 84 GLN A C 1
ATOM 682 O O . GLN A 1 84 ? 18.564 4.063 -11.772 1.00 62.19 84 GLN A O 1
ATOM 687 N N . THR A 1 85 ? 20.119 4.806 -10.331 1.00 64.06 85 THR A N 1
ATOM 688 C CA . THR A 1 85 ? 20.599 3.503 -9.870 1.00 64.06 85 THR A CA 1
ATOM 689 C C . THR A 1 85 ? 19.525 2.786 -9.051 1.00 64.06 85 THR A C 1
ATOM 691 O O . THR A 1 85 ? 19.183 3.181 -7.939 1.00 64.06 85 THR A O 1
ATOM 694 N N . LEU A 1 86 ? 18.998 1.699 -9.611 1.00 71.00 86 LEU A N 1
ATOM 695 C CA . LEU A 1 86 ? 18.197 0.707 -8.895 1.00 71.00 86 LEU A CA 1
ATOM 696 C C . LEU A 1 86 ? 19.111 -0.200 -8.039 1.00 71.00 86 LEU A C 1
ATOM 698 O O . LEU A 1 86 ? 20.286 -0.353 -8.385 1.00 71.00 86 LEU A O 1
ATOM 702 N N . PRO A 1 87 ? 18.607 -0.807 -6.943 1.00 72.62 87 PRO A N 1
ATOM 703 C CA . PRO A 1 87 ? 17.227 -0.765 -6.457 1.00 72.62 87 PRO A CA 1
ATOM 704 C C . PRO A 1 87 ? 16.947 0.414 -5.515 1.00 72.62 87 PRO A C 1
ATOM 706 O O . PRO A 1 87 ? 17.767 0.777 -4.672 1.00 72.62 87 PRO A O 1
ATOM 709 N N . LEU A 1 88 ? 15.729 0.952 -5.591 1.00 79.31 88 LEU A N 1
ATOM 710 C CA . LEU A 1 88 ? 15.245 1.968 -4.656 1.00 79.31 88 LEU A CA 1
ATOM 711 C C . LEU A 1 88 ? 14.336 1.330 -3.620 1.00 79.31 88 LEU A C 1
ATOM 713 O O . LEU A 1 88 ? 13.439 0.565 -3.970 1.00 79.31 88 LEU A O 1
ATOM 717 N N . LYS A 1 89 ? 14.555 1.668 -2.349 1.00 82.12 89 LYS A N 1
ATOM 718 C CA . LYS A 1 89 ? 13.770 1.164 -1.220 1.00 82.12 89 LYS A CA 1
ATOM 719 C C . LYS A 1 89 ? 13.306 2.324 -0.356 1.00 82.12 89 LYS A C 1
ATOM 721 O O . LYS A 1 89 ? 14.112 3.154 0.058 1.00 82.12 89 LYS A O 1
ATOM 726 N N . TYR A 1 90 ? 12.016 2.343 -0.054 1.00 83.44 90 TYR A N 1
ATOM 727 C CA . TYR A 1 90 ? 11.411 3.295 0.862 1.00 83.44 90 TYR A CA 1
ATOM 728 C C . TYR A 1 90 ? 10.738 2.558 2.004 1.00 83.44 90 TYR A C 1
ATOM 730 O O . TYR A 1 90 ? 9.905 1.680 1.784 1.00 83.44 90 TYR A O 1
ATOM 738 N N . GLU A 1 91 ? 11.080 2.951 3.223 1.00 86.75 91 GLU A N 1
ATOM 739 C CA . GLU A 1 91 ? 10.433 2.444 4.424 1.00 86.75 91 GLU A CA 1
ATOM 740 C C . GLU A 1 91 ? 9.282 3.369 4.814 1.00 86.75 91 GLU A C 1
ATOM 742 O O . GLU A 1 91 ? 9.446 4.589 4.908 1.00 86.75 91 GLU A O 1
ATOM 747 N N . ILE A 1 92 ? 8.113 2.776 5.029 1.00 85.75 92 ILE A N 1
ATOM 748 C CA . ILE A 1 92 ? 6.937 3.445 5.572 1.00 85.75 92 ILE A CA 1
ATOM 749 C C . ILE A 1 92 ? 6.676 2.817 6.939 1.00 85.75 92 ILE A C 1
ATOM 751 O O . ILE A 1 92 ? 6.353 1.624 7.001 1.00 85.75 92 ILE A O 1
ATOM 755 N N . PRO A 1 93 ? 6.862 3.573 8.034 1.00 88.50 93 PRO A N 1
ATOM 756 C CA . PRO A 1 93 ? 6.599 3.064 9.365 1.00 88.50 93 PRO A CA 1
ATOM 757 C C . PRO A 1 93 ? 5.100 2.815 9.531 1.00 88.50 93 PRO A C 1
ATOM 759 O O . PRO A 1 93 ? 4.269 3.637 9.148 1.00 88.50 93 PRO A O 1
ATOM 762 N N . LEU A 1 94 ? 4.778 1.671 10.117 1.00 86.00 94 LEU A N 1
ATOM 763 C CA . LEU A 1 94 ? 3.447 1.298 10.569 1.00 86.00 94 LEU A CA 1
ATOM 764 C C . LEU A 1 94 ? 3.460 1.176 12.101 1.00 86.00 94 LEU A C 1
ATOM 766 O O . LEU A 1 94 ? 4.498 1.301 12.757 1.00 86.00 94 LEU A O 1
ATOM 770 N N . HIS A 1 95 ? 2.296 0.934 12.688 1.00 80.81 95 HIS A N 1
ATOM 771 C CA . HIS A 1 95 ? 2.120 0.739 14.118 1.00 80.81 95 HIS A CA 1
ATOM 772 C C . HIS A 1 95 ? 2.960 -0.460 14.610 1.00 80.81 95 HIS A C 1
ATOM 774 O O . HIS A 1 95 ? 3.228 -1.409 13.869 1.00 80.81 95 HIS A O 1
ATOM 780 N N . THR A 1 96 ? 3.371 -0.437 15.885 1.00 68.81 96 THR A N 1
ATOM 781 C CA . THR A 1 96 ? 4.067 -1.546 16.577 1.00 68.81 96 THR A CA 1
ATOM 782 C C . THR A 1 96 ? 5.346 -2.032 15.880 1.00 68.81 96 THR A C 1
ATOM 784 O O . THR A 1 96 ? 5.460 -3.206 15.536 1.00 68.81 96 THR A O 1
ATOM 787 N N . ASN A 1 97 ? 6.320 -1.137 15.658 1.00 74.94 97 ASN A N 1
ATOM 788 C CA . ASN A 1 97 ? 7.640 -1.453 15.074 1.00 74.94 97 ASN A CA 1
ATOM 789 C C . ASN A 1 97 ? 7.599 -2.196 13.728 1.00 74.94 97 ASN A C 1
ATOM 791 O O . ASN A 1 97 ? 8.601 -2.758 13.285 1.00 74.94 97 ASN A O 1
ATOM 795 N N . THR A 1 98 ? 6.446 -2.200 13.066 1.00 82.31 98 THR A N 1
ATOM 796 C CA . THR A 1 98 ? 6.280 -2.824 11.764 1.00 82.31 98 THR A CA 1
ATOM 797 C C . THR A 1 98 ? 6.560 -1.775 10.702 1.00 82.31 98 THR A C 1
ATOM 799 O O . THR A 1 98 ? 6.252 -0.598 10.877 1.00 82.31 98 THR A O 1
ATOM 802 N N . LYS A 1 99 ? 7.162 -2.181 9.590 1.00 84.00 99 LYS A N 1
ATOM 803 C CA . LYS A 1 99 ? 7.398 -1.294 8.453 1.00 84.00 99 LYS A CA 1
ATOM 804 C C . LYS A 1 99 ? 6.971 -1.962 7.164 1.00 84.00 99 LYS A C 1
ATOM 806 O O . LYS A 1 99 ? 7.194 -3.155 6.970 1.00 84.00 99 LYS A O 1
ATOM 811 N N . MET A 1 100 ? 6.389 -1.169 6.279 1.00 83.62 100 MET A N 1
ATOM 812 C CA . MET A 1 100 ? 6.177 -1.545 4.891 1.00 83.62 100 MET A CA 1
ATOM 813 C C . MET A 1 100 ? 7.367 -1.059 4.068 1.00 83.62 100 MET A C 1
ATOM 815 O O . MET A 1 100 ? 7.795 0.085 4.209 1.00 83.62 100 MET A O 1
ATOM 819 N N . ILE A 1 101 ? 7.896 -1.921 3.202 1.00 81.62 101 ILE A N 1
ATOM 820 C CA . ILE A 1 101 ? 8.995 -1.569 2.302 1.00 81.62 101 ILE A CA 1
ATOM 821 C C . ILE A 1 101 ? 8.443 -1.486 0.881 1.00 81.62 101 ILE A C 1
ATOM 823 O O . ILE A 1 101 ? 8.113 -2.505 0.275 1.00 81.62 101 ILE A O 1
ATOM 827 N N . LEU A 1 102 ? 8.375 -0.274 0.335 1.00 76.94 102 LEU A N 1
ATOM 828 C CA . LEU A 1 102 ? 8.122 -0.056 -1.088 1.00 76.94 102 LEU A CA 1
ATOM 829 C C . LEU A 1 102 ? 9.456 -0.117 -1.825 1.00 76.94 102 LEU A C 1
ATOM 831 O O . LEU A 1 102 ? 10.317 0.736 -1.611 1.00 76.94 102 LEU A O 1
ATOM 835 N N . SER A 1 103 ? 9.630 -1.120 -2.684 1.00 71.94 103 SER A N 1
ATOM 836 C CA . SER A 1 103 ? 10.852 -1.281 -3.475 1.00 71.94 103 SER A CA 1
ATOM 837 C C . SER A 1 103 ? 10.558 -1.185 -4.967 1.00 71.94 103 SER A C 1
ATOM 839 O O . SER A 1 103 ? 9.646 -1.854 -5.451 1.00 71.94 103 SER A O 1
ATOM 841 N N . ILE A 1 104 ? 11.366 -0.414 -5.696 1.00 73.19 104 ILE A N 1
ATOM 842 C CA . ILE A 1 104 ? 11.525 -0.592 -7.140 1.00 73.19 104 ILE A CA 1
ATOM 843 C C . ILE A 1 104 ? 12.800 -1.391 -7.355 1.00 73.19 104 ILE A C 1
ATOM 845 O O . ILE A 1 104 ? 13.882 -0.987 -6.925 1.00 73.19 104 ILE A O 1
ATOM 849 N N . ILE A 1 105 ? 12.659 -2.501 -8.058 1.00 69.56 105 ILE A N 1
ATOM 850 C CA . ILE A 1 105 ? 13.761 -3.353 -8.483 1.00 69.56 105 ILE A CA 1
ATOM 851 C C . ILE A 1 105 ? 13.696 -3.505 -9.997 1.00 69.56 105 ILE A C 1
ATOM 853 O O . ILE A 1 105 ? 12.611 -3.447 -10.587 1.00 69.56 105 ILE A O 1
ATOM 857 N N . SER A 1 106 ? 14.847 -3.691 -10.636 1.00 65.12 106 SER A N 1
ATOM 858 C CA . SER A 1 106 ? 14.857 -3.979 -12.070 1.00 65.12 106 SER A CA 1
ATOM 859 C C . SER A 1 106 ? 14.240 -5.357 -12.345 1.00 65.12 106 SER A C 1
ATOM 861 O O . SER A 1 106 ? 14.289 -6.265 -11.510 1.00 65.12 106 SER A O 1
ATOM 863 N N . SER A 1 107 ? 13.695 -5.559 -13.547 1.00 60.78 107 SER A N 1
ATOM 864 C CA . SER A 1 107 ? 13.190 -6.875 -13.973 1.00 60.78 107 SER A CA 1
ATOM 865 C C . SER A 1 107 ? 14.272 -7.967 -13.921 1.00 60.78 107 SER A C 1
ATOM 867 O O . SER A 1 107 ? 13.974 -9.123 -13.614 1.00 60.78 107 SER A O 1
ATOM 869 N N . LYS A 1 108 ? 15.541 -7.597 -14.150 1.00 58.94 108 LYS A N 1
ATOM 870 C CA . LYS A 1 108 ? 16.704 -8.492 -14.035 1.00 58.94 108 LYS A CA 1
ATOM 871 C C . LYS A 1 108 ? 16.954 -8.938 -12.590 1.00 58.94 108 LYS A C 1
ATOM 873 O O . LYS A 1 108 ? 17.196 -10.118 -12.362 1.00 58.94 108 LYS A O 1
ATOM 878 N N . GLU A 1 109 ? 16.845 -8.033 -11.618 1.00 58.28 109 GLU A N 1
ATOM 879 C CA . GLU A 1 109 ? 16.985 -8.369 -10.191 1.00 58.28 109 GLU A CA 1
ATOM 880 C C . GLU A 1 109 ? 15.826 -9.236 -9.687 1.00 58.28 109 GLU A C 1
ATOM 882 O O . GLU A 1 109 ? 16.058 -10.205 -8.969 1.00 58.28 109 GLU A O 1
ATOM 887 N N . PHE A 1 110 ? 14.592 -8.968 -10.130 1.00 57.09 110 PHE A N 1
ATOM 888 C CA . PHE A 1 110 ? 13.425 -9.779 -9.759 1.00 57.09 110 PHE A CA 1
ATOM 889 C C . PHE A 1 110 ? 13.552 -11.257 -10.187 1.00 57.09 110 PHE A C 1
ATOM 891 O O . PHE A 1 110 ? 13.110 -12.165 -9.481 1.00 57.09 110 PHE A O 1
ATOM 898 N N . SER A 1 111 ? 14.189 -11.507 -11.333 1.00 53.31 111 SER A N 1
ATOM 899 C CA . SER A 1 111 ? 14.379 -12.854 -11.897 1.00 53.31 111 SER A CA 1
ATOM 900 C C . SER A 1 111 ? 15.392 -13.702 -11.105 1.00 53.31 111 SER A C 1
ATOM 902 O O . SER A 1 111 ? 15.282 -14.926 -11.040 1.00 53.31 111 SER A O 1
ATOM 904 N N . ASN A 1 112 ? 16.379 -13.053 -10.478 1.00 50.03 112 ASN A N 1
ATOM 905 C CA . ASN A 1 112 ? 17.423 -13.724 -9.697 1.00 50.03 112 ASN A CA 1
ATOM 906 C C . ASN A 1 112 ? 16.977 -14.083 -8.270 1.00 50.03 112 ASN A C 1
ATOM 908 O O . ASN A 1 112 ? 17.504 -15.033 -7.696 1.00 50.03 112 ASN A O 1
ATOM 912 N N . ASP A 1 113 ? 16.018 -13.349 -7.697 1.00 49.97 113 ASP A N 1
ATOM 913 C CA . ASP A 1 113 ? 15.448 -13.677 -6.379 1.00 49.97 113 ASP A CA 1
ATOM 914 C C . ASP A 1 113 ? 14.387 -14.782 -6.465 1.00 49.97 113 ASP A C 1
ATOM 916 O O . ASP A 1 113 ? 14.261 -15.598 -5.557 1.00 49.97 113 ASP A O 1
ATOM 920 N N . THR A 1 114 ? 13.660 -14.875 -7.582 1.00 45.22 114 THR A N 1
ATOM 921 C CA . THR A 1 114 ? 12.648 -15.927 -7.798 1.00 45.22 114 THR A CA 1
ATOM 922 C C . THR A 1 114 ? 13.242 -17.307 -8.081 1.00 45.22 114 THR A C 1
ATOM 924 O O . THR A 1 114 ? 12.553 -18.303 -7.912 1.00 45.22 114 THR A O 1
ATOM 927 N N . THR A 1 115 ? 14.519 -17.392 -8.460 1.00 39.72 115 THR A N 1
ATOM 928 C CA . THR A 1 115 ? 15.246 -18.664 -8.639 1.00 39.72 115 THR A CA 1
ATOM 929 C C . THR A 1 115 ? 15.886 -19.193 -7.350 1.00 39.72 115 THR A C 1
ATOM 931 O O . THR A 1 115 ? 16.438 -20.292 -7.354 1.00 39.72 115 THR A O 1
ATOM 934 N N . LYS A 1 116 ? 15.817 -18.436 -6.246 1.00 38.88 116 LYS A N 1
ATOM 935 C CA . LYS A 1 116 ? 16.345 -18.817 -4.922 1.00 38.88 116 LYS A CA 1
ATOM 936 C C . LYS A 1 116 ? 15.260 -19.154 -3.889 1.00 38.88 116 LYS A C 1
ATOM 938 O O . LYS A 1 116 ? 15.600 -19.351 -2.723 1.00 38.88 116 LYS A O 1
ATOM 943 N N . LEU A 1 117 ? 13.994 -19.207 -4.306 1.00 33.69 117 LEU A N 1
ATOM 944 C CA . LEU A 1 117 ? 12.841 -19.597 -3.489 1.00 33.69 117 LEU A CA 1
ATOM 945 C C . LEU A 1 117 ? 12.343 -20.987 -3.880 1.00 33.69 117 LEU A C 1
ATOM 947 O O . LEU A 1 117 ? 12.206 -21.232 -5.099 1.00 33.69 117 LEU A O 1
#

Foldseek 3Di:
DDWDDPQVVQLVQQVVQHKDWTQDPPQAIEIEGEQSNDDPPDPAHQQRQWDDDPPHYIYGYDYPVLSVQVSVVVVVVVPDDPPDDDWDWDWRDGPPRDTDIDIDHDPVVVVVVVVVD

pLDDT: mean 72.26, std 14.7, range [30.7, 90.0]